Protein AF-A0A6J3M3G3-F1 (afdb_monomer)

Foldseek 3Di:
DQDLVNLLCLLCVLLVLLLVLLVVLLVLLVLEDPDDPLSVLVSVLSVLLSVLSVVSNVQDSVLSVVCPPVLSVVLSVLSVVLSVLSVVVVVVSCVQFDPDVDSGGYGPDDPDCVVVNSVSSVVNSVSSVVNSVSSVVSVVSSVD

Secondary structure (DSSP, 8-state):
---HHHHHHHHHHHHHHHHHHHHHHHHHHHTEET--HHHHHHHHHHHHHHHHHHHHHTS-HHHHHHHHHHHHHHHHHHHHHHHHHHHHHHHHHHHHEE--SSSSEEE--TTTSHHHHHHHHHHHHHHHHHHHHHHHHHHHHHH-

Radius of gyration: 17.18 Å; Cα contacts (8 Å, |Δi|>4): 126; chains: 1; bounding box: 43×20×52 Å

Solvent-accessible surface area (backbone atoms only — not comparable to full-atom values): 8016 Å² total; per-residue (Å²): 130,85,53,68,69,57,53,46,51,48,50,50,66,52,46,52,62,34,44,51,49,46,52,54,46,48,55,57,57,70,38,36,58,88,67,54,72,68,53,55,54,39,45,53,52,47,53,53,40,46,54,52,52,55,54,57,71,69,54,56,61,70,38,57,59,74,59,32,71,68,54,53,51,52,50,51,53,48,48,54,52,47,36,53,51,48,53,51,50,45,53,51,48,52,71,44,22,44,89,47,100,53,102,48,32,47,66,60,63,87,81,88,48,54,71,64,49,50,52,50,50,49,54,48,40,54,50,51,50,51,48,41,51,54,53,51,51,50,53,55,62,52,75,106

InterPro domains:
  IPR031348 Azaphilone pigments biosynthesis cluster protein L, N-terminal [PF17111] (2-142)

Organism: NCBI:txid1314786

Sequence (144 aa):
MADPLSVTAGVVGITVPVLHGIRRLIDDIQKIVEAPETLHQLLADLVSLSLILNSIEAIEQSAWQNLGDHVFAQFKHTLELCERACKRFREDLNNWTGSSASDQLSWKGRFVVGFLRERQIKAMAVHIQGCKITCNCLIGVAVL

Mean predicted aligned error: 8.89 Å

pLDDT: mean 75.21, std 11.01, range [43.56, 89.81]

Structure (mmCIF, N/CA/C/O backbone):
data_AF-A0A6J3M3G3-F1
#
_entry.id   AF-A0A6J3M3G3-F1
#
loop_
_atom_site.group_PDB
_atom_site.id
_atom_site.type_symbol
_atom_site.label_atom_id
_atom_site.label_alt_id
_atom_site.label_comp_id
_atom_site.label_asym_id
_atom_site.label_entity_id
_atom_site.label_seq_id
_atom_site.pdbx_PD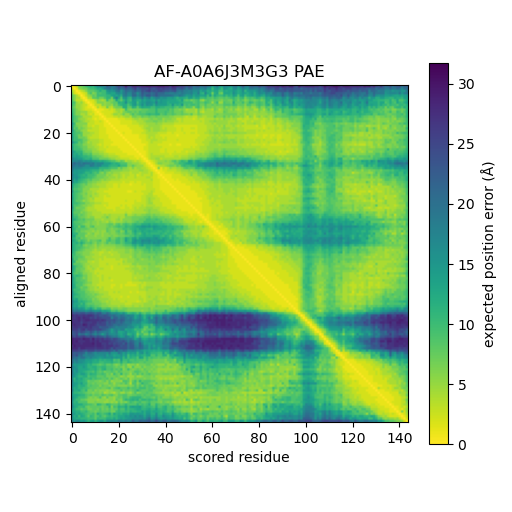B_ins_code
_atom_site.Cartn_x
_atom_site.Cartn_y
_atom_site.Cartn_z
_atom_site.occupancy
_atom_site.B_iso_or_equiv
_atom_site.auth_seq_id
_atom_site.auth_comp_id
_atom_site.auth_asym_id
_atom_site.auth_atom_id
_atom_site.pdbx_PDB_model_num
ATOM 1 N N . MET A 1 1 ? -21.174 10.596 19.366 1.00 50.31 1 MET A N 1
ATOM 2 C CA . MET A 1 1 ? -20.721 9.218 19.638 1.00 50.31 1 MET A CA 1
ATOM 3 C C . MET A 1 1 ? -20.741 8.525 18.292 1.00 50.31 1 MET A C 1
ATOM 5 O O . MET A 1 1 ? -21.786 8.576 17.658 1.00 50.31 1 MET A O 1
ATOM 9 N N . ALA A 1 2 ? -19.605 8.048 17.782 1.00 55.53 2 ALA A N 1
ATOM 10 C CA . ALA A 1 2 ? -19.593 7.329 16.511 1.00 55.53 2 ALA A CA 1
ATOM 11 C C . ALA A 1 2 ? -20.233 5.951 16.721 1.00 55.53 2 ALA A C 1
ATOM 13 O O . ALA A 1 2 ? -19.852 5.232 17.643 1.00 55.53 2 ALA A O 1
ATOM 14 N N . ASP A 1 3 ? -2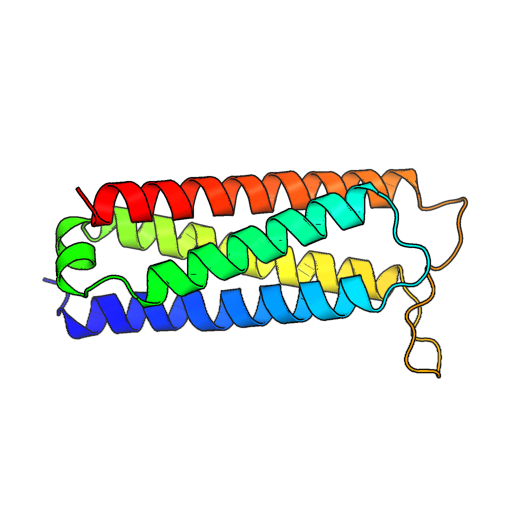1.233 5.604 15.911 1.00 60.88 3 ASP A N 1
ATOM 15 C CA . ASP A 1 3 ? -21.880 4.301 16.016 1.00 60.88 3 ASP A CA 1
ATOM 16 C C . ASP A 1 3 ? -20.896 3.171 15.661 1.00 60.88 3 ASP A C 1
ATOM 18 O O . ASP A 1 3 ? -20.124 3.317 14.707 1.00 60.88 3 ASP A O 1
ATOM 22 N N . PRO A 1 4 ? -20.965 2.014 16.345 1.00 55.12 4 PRO A N 1
ATOM 23 C CA . PRO A 1 4 ? -20.097 0.858 16.099 1.00 55.12 4 PRO A CA 1
ATOM 24 C C . PRO A 1 4 ? -20.022 0.468 14.619 1.00 55.12 4 PRO A C 1
ATOM 26 O O . PRO A 1 4 ? -18.963 0.236 14.048 1.00 55.12 4 PRO A O 1
ATOM 29 N N . LEU A 1 5 ? -21.168 0.458 13.943 1.00 60.00 5 LEU A N 1
ATOM 30 C CA . LEU A 1 5 ? -21.236 0.095 12.531 1.00 60.00 5 LEU A CA 1
ATOM 31 C C . LEU A 1 5 ? -20.529 1.121 11.632 1.00 60.00 5 LEU A C 1
ATOM 33 O O . LEU A 1 5 ? -19.952 0.737 10.618 1.00 60.00 5 LEU A O 1
ATOM 37 N N . SER A 1 6 ? -20.519 2.400 12.023 1.00 63.62 6 SER A N 1
ATOM 38 C CA . SER A 1 6 ? -19.879 3.492 11.280 1.00 63.62 6 SER A CA 1
ATOM 39 C C . SER A 1 6 ? -18.353 3.369 11.290 1.00 63.62 6 SER A C 1
ATOM 41 O O . SER A 1 6 ? -17.705 3.592 10.267 1.00 63.62 6 SER A O 1
ATOM 43 N N . VAL A 1 7 ? -17.773 2.930 12.412 1.00 64.50 7 VAL A N 1
ATOM 44 C CA . VAL A 1 7 ? -16.318 2.775 12.543 1.00 64.50 7 VAL A CA 1
ATOM 45 C C . VAL A 1 7 ? -15.807 1.617 11.680 1.00 64.50 7 VAL A C 1
ATOM 47 O O . VAL A 1 7 ? -14.883 1.818 10.896 1.00 64.50 7 VAL A O 1
ATOM 50 N N . THR A 1 8 ? -16.422 0.426 11.724 1.00 63.00 8 THR A N 1
ATOM 51 C CA . THR A 1 8 ? -15.958 -0.708 10.888 1.00 63.00 8 THR A CA 1
ATOM 52 C C . THR A 1 8 ? -16.311 -0.517 9.420 1.00 63.00 8 THR A C 1
ATOM 54 O O . THR A 1 8 ? -15.489 -0.855 8.571 1.00 63.00 8 THR A O 1
ATOM 57 N N . ALA A 1 9 ? -17.453 0.100 9.094 1.00 67.25 9 ALA A N 1
ATOM 58 C CA . ALA A 1 9 ? -17.718 0.523 7.718 1.00 67.25 9 ALA A CA 1
ATOM 59 C C . ALA A 1 9 ? -16.650 1.515 7.224 1.00 67.25 9 ALA A C 1
ATOM 61 O O . ALA A 1 9 ? -16.215 1.431 6.077 1.00 67.25 9 ALA A O 1
ATOM 62 N N . GLY A 1 10 ? -16.179 2.404 8.103 1.00 71.62 10 GLY A N 1
ATOM 63 C CA . GLY A 1 10 ? -15.055 3.292 7.843 1.00 71.62 10 GLY A CA 1
ATOM 64 C C . GLY A 1 10 ? -13.757 2.531 7.566 1.00 71.62 10 GLY A C 1
ATOM 65 O O . GLY A 1 10 ? -13.161 2.741 6.515 1.00 71.62 10 GLY A O 1
ATOM 66 N N . VAL A 1 11 ? -13.339 1.634 8.467 1.00 74.38 11 VAL A N 1
ATOM 67 C CA . VAL A 1 11 ? -12.115 0.820 8.317 1.00 74.38 11 VAL A CA 1
ATOM 68 C C . VAL A 1 11 ? -12.145 0.034 7.009 1.00 74.38 11 VAL A C 1
ATOM 70 O O . VAL A 1 11 ? -11.258 0.201 6.176 1.00 74.38 11 VAL A O 1
ATOM 73 N N . VAL A 1 12 ? -13.180 -0.785 6.796 1.00 75.00 12 VAL A N 1
ATOM 74 C CA . VAL A 1 12 ? -13.308 -1.632 5.599 1.00 75.00 12 VAL A CA 1
ATOM 75 C C . VAL A 1 12 ? -13.378 -0.774 4.335 1.00 75.00 12 VAL A C 1
ATOM 77 O O . VAL A 1 12 ? -12.721 -1.079 3.340 1.00 75.00 12 VAL A O 1
ATOM 80 N N . GLY A 1 13 ? -14.111 0.342 4.388 1.00 79.19 13 GLY A N 1
ATOM 81 C CA . GLY A 1 13 ? -14.257 1.271 3.269 1.00 79.19 13 GLY A CA 1
ATOM 82 C C . GLY A 1 13 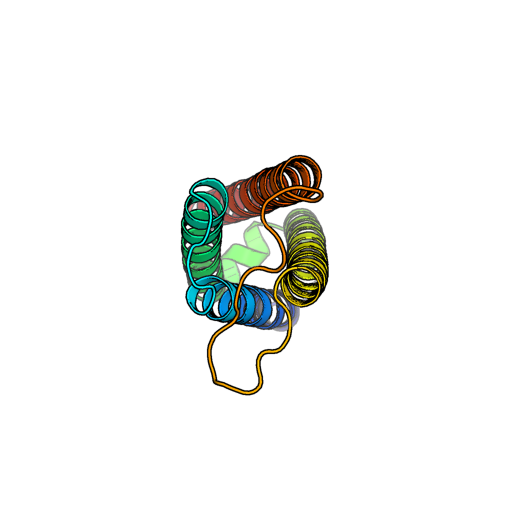? -12.949 1.923 2.812 1.00 79.19 13 GLY A C 1
ATOM 83 O O . GLY A 1 13 ? -12.869 2.357 1.665 1.00 79.19 13 GLY A O 1
ATOM 84 N N . ILE A 1 14 ? -11.923 1.971 3.667 1.00 77.44 14 ILE A N 1
ATOM 85 C CA . ILE A 1 14 ? -10.606 2.534 3.336 1.00 77.44 14 ILE A CA 1
ATOM 86 C C . ILE A 1 14 ? -9.601 1.419 3.034 1.00 77.44 14 ILE A C 1
ATOM 88 O O . ILE A 1 14 ? -8.857 1.515 2.058 1.00 77.44 14 ILE A O 1
ATOM 92 N N . THR A 1 15 ? -9.585 0.348 3.832 1.00 81.75 15 THR A N 1
ATOM 93 C CA . THR A 1 15 ? -8.611 -0.744 3.697 1.00 81.75 15 THR A CA 1
ATOM 94 C C . THR A 1 15 ? -8.783 -1.499 2.381 1.00 81.75 15 THR A C 1
ATOM 96 O O . THR A 1 15 ? -7.787 -1.741 1.698 1.00 81.75 15 THR A O 1
ATOM 99 N N . VAL A 1 16 ? -10.021 -1.788 1.959 1.00 83.50 16 VAL A N 1
ATOM 100 C CA . VAL A 1 16 ? -10.287 -2.583 0.747 1.00 83.50 16 VAL A CA 1
ATOM 101 C C . VAL A 1 16 ? -9.753 -1.907 -0.532 1.00 83.50 16 VAL A C 1
ATOM 103 O O . VAL A 1 16 ? -9.015 -2.560 -1.280 1.00 83.50 16 VAL A O 1
ATOM 106 N N . PRO A 1 17 ? -10.043 -0.618 -0.820 1.00 83.06 17 PRO A N 1
ATOM 107 C CA . PRO A 1 17 ? -9.460 0.076 -1.971 1.00 83.06 17 PRO A CA 1
ATOM 108 C C . PRO A 1 17 ? -7.928 0.131 -1.946 1.00 83.06 17 PRO A C 1
ATOM 110 O O . PRO A 1 17 ? -7.286 -0.089 -2.977 1.00 83.06 17 PRO A O 1
ATOM 113 N N . VAL A 1 18 ? -7.335 0.383 -0.773 1.00 84.31 18 VAL A N 1
ATOM 114 C CA . VAL A 1 18 ? -5.873 0.449 -0.599 1.00 84.31 18 VAL A CA 1
ATOM 115 C C . VAL A 1 18 ? -5.244 -0.910 -0.893 1.00 84.31 18 VAL A C 1
ATOM 117 O O . VAL A 1 18 ? -4.290 -1.007 -1.667 1.00 84.31 18 VAL A O 1
ATOM 120 N N . LEU A 1 19 ? -5.816 -1.971 -0.329 1.00 86.44 19 LEU A N 1
ATOM 121 C CA . LEU A 1 19 ? -5.395 -3.351 -0.523 1.00 86.44 19 LEU A CA 1
ATOM 122 C C . LEU A 1 19 ? -5.499 -3.770 -1.992 1.00 86.44 19 LEU A C 1
ATOM 124 O O . LEU A 1 19 ? -4.573 -4.380 -2.529 1.00 86.44 19 LEU A O 1
ATOM 128 N N . HIS A 1 20 ? -6.591 -3.402 -2.666 1.00 87.75 20 HIS A N 1
ATOM 129 C CA . HIS A 1 20 ? -6.743 -3.630 -4.099 1.00 87.75 20 HIS A CA 1
ATOM 130 C C . HIS A 1 20 ? -5.666 -2.889 -4.908 1.00 87.75 20 HIS A C 1
ATOM 132 O O . HIS A 1 20 ? -5.049 -3.476 -5.798 1.00 87.75 20 HIS A O 1
ATOM 138 N N . GLY A 1 21 ? -5.389 -1.624 -4.574 1.00 85.62 21 GLY A N 1
ATOM 139 C CA . GLY A 1 21 ? -4.331 -0.834 -5.207 1.00 85.62 21 GLY A CA 1
ATOM 140 C C . GLY A 1 21 ? -2.938 -1.447 -5.036 1.00 85.62 21 GLY A C 1
ATOM 141 O O . GLY A 1 21 ? -2.183 -1.529 -6.005 1.00 85.62 21 GLY A O 1
ATOM 142 N N . ILE A 1 22 ? -2.621 -1.929 -3.831 1.00 86.88 22 ILE A N 1
ATOM 143 C CA . ILE A 1 22 ? -1.354 -2.608 -3.522 1.00 86.88 22 ILE A CA 1
ATOM 144 C C . ILE A 1 22 ? -1.229 -3.918 -4.300 1.00 86.88 22 ILE A C 1
ATOM 146 O O . ILE A 1 22 ? -0.205 -4.136 -4.941 1.00 86.88 22 ILE A O 1
ATOM 150 N N . ARG A 1 23 ? -2.264 -4.771 -4.300 1.00 88.38 23 ARG A N 1
ATOM 151 C CA . ARG A 1 23 ? -2.259 -6.040 -5.055 1.00 88.38 23 ARG A CA 1
ATOM 152 C C . ARG A 1 23 ? -2.041 -5.812 -6.543 1.00 88.38 23 ARG A C 1
ATOM 154 O O . ARG A 1 23 ? -1.202 -6.461 -7.152 1.00 88.38 23 ARG A O 1
ATOM 161 N N . ARG A 1 24 ? -2.719 -4.815 -7.107 1.00 87.50 24 ARG A N 1
ATOM 162 C CA . ARG A 1 24 ? -2.539 -4.447 -8.511 1.00 87.50 24 ARG A CA 1
ATOM 163 C C . ARG A 1 24 ? -1.113 -3.983 -8.814 1.00 87.50 24 ARG A C 1
ATOM 165 O O . ARG A 1 24 ? -0.589 -4.283 -9.880 1.00 87.50 24 ARG A O 1
ATOM 172 N N . LEU A 1 25 ? -0.485 -3.253 -7.892 1.00 85.31 25 LEU A N 1
ATOM 173 C CA . LEU A 1 25 ? 0.905 -2.834 -8.045 1.00 85.31 25 LEU A CA 1
ATOM 174 C C . LEU A 1 25 ? 1.881 -4.018 -7.940 1.00 85.31 25 LEU A C 1
ATOM 176 O O . LEU A 1 25 ? 2.842 -4.069 -8.701 1.00 85.31 25 LEU A O 1
ATOM 180 N N . ILE A 1 26 ? 1.622 -4.971 -7.040 1.00 87.88 26 ILE A N 1
ATOM 181 C CA . ILE A 1 26 ? 2.368 -6.237 -6.940 1.00 87.88 26 ILE A CA 1
ATOM 182 C C . ILE A 1 26 ? 2.310 -6.981 -8.279 1.00 87.88 26 ILE A C 1
ATOM 184 O O . ILE A 1 26 ? 3.360 -7.334 -8.814 1.00 87.88 26 ILE A O 1
ATOM 188 N N . ASP A 1 27 ? 1.112 -7.148 -8.846 1.00 86.81 27 ASP A N 1
ATOM 189 C CA . ASP A 1 27 ? 0.917 -7.837 -10.128 1.00 86.81 27 ASP A CA 1
ATOM 190 C C . ASP A 1 27 ? 1.665 -7.139 -11.273 1.00 86.81 27 ASP A C 1
ATOM 192 O O . ASP A 1 27 ? 2.301 -7.795 -12.098 1.00 86.81 27 ASP A O 1
ATOM 196 N N . ASP A 1 28 ? 1.618 -5.804 -11.327 1.00 82.31 28 ASP A N 1
ATOM 197 C CA . ASP A 1 28 ? 2.322 -5.035 -12.356 1.00 82.31 28 ASP A CA 1
ATOM 198 C C . ASP A 1 28 ? 3.846 -5.155 -12.208 1.00 82.31 28 ASP A C 1
ATOM 200 O O . ASP A 1 28 ? 4.536 -5.344 -13.207 1.00 82.31 28 ASP A O 1
ATOM 204 N N . ILE A 1 29 ? 4.374 -5.109 -10.976 1.00 82.75 29 ILE A N 1
ATOM 205 C CA . ILE A 1 29 ? 5.804 -5.306 -10.689 1.00 82.75 29 ILE A CA 1
ATOM 206 C C . ILE A 1 29 ? 6.260 -6.716 -11.091 1.00 82.75 29 ILE A C 1
ATOM 208 O O . ILE A 1 29 ? 7.324 -6.862 -11.691 1.00 82.75 29 ILE A O 1
ATOM 212 N N . GLN A 1 30 ? 5.464 -7.749 -10.801 1.00 84.06 30 GLN A N 1
ATOM 213 C CA . GLN A 1 30 ? 5.790 -9.142 -11.136 1.00 84.06 30 GLN A CA 1
ATOM 214 C C . GLN A 1 30 ? 5.837 -9.408 -12.646 1.00 84.06 30 GLN A C 1
ATOM 216 O O . GLN A 1 30 ? 6.548 -10.308 -13.089 1.00 84.06 30 GLN A O 1
ATOM 221 N N . LYS A 1 31 ? 5.107 -8.622 -13.444 1.00 80.81 31 LYS A N 1
ATOM 222 C CA . LYS A 1 31 ? 5.122 -8.705 -14.914 1.00 80.81 31 LYS A CA 1
ATOM 223 C C . LYS A 1 31 ? 6.326 -8.010 -15.556 1.00 80.81 31 LYS A C 1
ATOM 225 O O . LYS A 1 31 ? 6.490 -8.109 -16.776 1.00 80.81 31 LYS A O 1
ATOM 230 N N . ILE A 1 32 ? 7.146 -7.294 -14.780 1.00 74.75 32 ILE A N 1
ATOM 231 C CA . ILE A 1 32 ? 8.345 -6.628 -15.295 1.00 74.75 32 ILE A CA 1
ATOM 232 C C . ILE A 1 32 ? 9.468 -7.645 -15.465 1.00 74.75 32 ILE A C 1
ATOM 234 O O . ILE A 1 32 ? 9.967 -8.228 -14.503 1.00 74.75 32 ILE A O 1
ATOM 238 N N . VAL A 1 33 ? 9.918 -7.796 -16.704 1.00 65.88 33 VAL A N 1
ATOM 239 C CA . VAL A 1 33 ? 11.086 -8.616 -17.035 1.00 65.88 33 VAL A CA 1
ATOM 240 C C . VAL A 1 33 ? 12.358 -7.804 -16.747 1.00 65.88 33 VAL A C 1
ATOM 242 O O . VAL A 1 33 ? 12.448 -6.642 -17.143 1.00 65.88 33 VAL A O 1
ATOM 245 N N . GLU A 1 34 ? 13.332 -8.408 -16.053 1.00 68.44 34 GLU A N 1
ATOM 246 C CA . GLU A 1 34 ? 14.593 -7.774 -15.600 1.00 68.44 34 GLU A CA 1
ATOM 247 C C . GLU A 1 34 ? 14.431 -6.629 -14.573 1.00 68.44 34 GLU A C 1
ATOM 249 O O . GLU A 1 34 ? 15.120 -5.610 -14.644 1.00 68.44 34 GLU A O 1
ATOM 254 N N . ALA A 1 35 ? 13.539 -6.781 -13.591 1.00 68.94 35 ALA A N 1
ATOM 255 C CA . ALA A 1 35 ? 13.387 -5.820 -12.497 1.00 68.94 35 ALA A CA 1
ATOM 256 C C . ALA A 1 35 ? 14.693 -5.598 -11.690 1.00 68.94 35 ALA A C 1
ATOM 258 O O . ALA A 1 35 ? 15.423 -6.556 -11.416 1.00 68.94 35 ALA A O 1
ATOM 259 N N . PRO A 1 36 ? 14.989 -4.358 -11.245 1.00 72.69 36 PRO A N 1
ATOM 260 C CA . PRO A 1 36 ? 16.145 -4.095 -10.394 1.00 72.69 36 PRO A CA 1
ATOM 261 C C . PRO A 1 36 ? 15.918 -4.641 -8.983 1.00 72.69 36 PRO A C 1
ATOM 263 O O . PRO A 1 36 ? 14.787 -4.728 -8.509 1.00 72.69 36 PRO A O 1
ATOM 266 N N . GLU A 1 37 ? 17.000 -4.924 -8.259 1.00 74.88 37 GLU A N 1
ATOM 267 C CA . GLU A 1 37 ? 16.944 -5.431 -6.880 1.00 74.88 37 GLU A CA 1
ATOM 268 C C . GLU A 1 37 ? 16.137 -4.523 -5.933 1.00 74.88 37 GLU A C 1
ATOM 270 O O . GLU A 1 37 ? 15.371 -5.004 -5.100 1.00 74.88 37 GLU A O 1
ATOM 275 N N . THR A 1 38 ? 16.206 -3.204 -6.124 1.00 72.88 38 THR A N 1
ATOM 276 C CA . THR A 1 38 ? 15.407 -2.232 -5.360 1.00 72.88 38 THR A CA 1
ATOM 277 C C . THR A 1 38 ? 13.899 -2.396 -5.566 1.00 72.88 38 THR A C 1
ATOM 279 O O . THR A 1 38 ? 13.122 -2.114 -4.655 1.00 72.88 38 THR A O 1
ATOM 282 N N . LEU A 1 39 ? 13.465 -2.888 -6.730 1.00 78.44 39 LEU A N 1
ATOM 283 C CA . LEU A 1 39 ? 12.062 -3.199 -6.997 1.00 78.44 39 LEU A CA 1
ATOM 284 C C . LEU A 1 39 ? 11.637 -4.513 -6.324 1.00 78.44 39 LEU A C 1
ATOM 286 O O . LEU A 1 39 ? 10.495 -4.623 -5.890 1.00 78.44 39 LEU A O 1
ATOM 290 N N . HIS A 1 40 ? 12.546 -5.482 -6.172 1.00 79.75 40 HIS A N 1
ATOM 291 C CA . HIS A 1 40 ? 12.276 -6.700 -5.399 1.00 79.75 40 HIS A CA 1
ATOM 292 C C . HIS A 1 40 ? 12.096 -6.404 -3.906 1.00 79.75 40 HIS A C 1
ATOM 294 O O . HIS A 1 40 ? 11.193 -6.958 -3.280 1.00 79.75 40 HIS A O 1
ATOM 300 N N . GLN A 1 41 ? 12.900 -5.498 -3.339 1.00 81.19 41 GLN A N 1
ATOM 301 C CA . GLN A 1 41 ? 12.698 -5.038 -1.959 1.00 81.19 41 GLN A CA 1
ATOM 302 C C . GLN A 1 41 ? 11.336 -4.355 -1.797 1.00 81.19 41 GLN A C 1
ATOM 304 O O . GLN A 1 41 ? 10.577 -4.687 -0.888 1.00 81.19 41 GLN A O 1
ATOM 309 N N . LEU A 1 42 ? 10.986 -3.475 -2.739 1.00 83.19 42 LEU A N 1
ATOM 310 C CA . LEU A 1 42 ? 9.681 -2.823 -2.771 1.00 83.19 42 LEU A CA 1
ATOM 311 C C . LEU A 1 42 ? 8.526 -3.833 -2.858 1.00 83.19 42 LEU A C 1
ATOM 313 O O . LEU A 1 42 ? 7.524 -3.688 -2.163 1.00 83.19 42 LEU A O 1
ATOM 317 N N . LEU A 1 43 ? 8.670 -4.866 -3.692 1.00 86.19 43 LEU A N 1
ATOM 318 C CA . LEU A 1 43 ? 7.696 -5.946 -3.830 1.00 86.19 43 LEU A CA 1
ATOM 319 C C . LEU A 1 43 ? 7.485 -6.678 -2.499 1.00 86.19 43 LEU A C 1
ATOM 321 O O . LEU A 1 43 ? 6.343 -6.899 -2.100 1.00 86.19 43 LEU A O 1
ATOM 325 N N . ALA A 1 44 ? 8.566 -7.016 -1.793 1.00 86.81 44 ALA A N 1
ATOM 326 C CA . ALA A 1 44 ? 8.486 -7.662 -0.485 1.00 86.81 44 ALA A CA 1
ATOM 327 C C . ALA A 1 44 ? 7.767 -6.775 0.548 1.00 86.81 44 ALA A C 1
ATOM 329 O O . ALA A 1 44 ? 6.922 -7.263 1.306 1.00 86.81 44 ALA A O 1
ATOM 330 N N . ASP A 1 45 ? 8.041 -5.469 0.545 1.00 85.25 45 ASP A N 1
ATOM 331 C CA . ASP A 1 45 ? 7.362 -4.515 1.423 1.00 85.25 45 ASP A CA 1
ATOM 332 C C . ASP A 1 45 ? 5.875 -4.351 1.081 1.00 85.25 45 ASP A C 1
ATOM 334 O O . ASP A 1 45 ? 5.043 -4.320 1.990 1.00 85.25 45 ASP A O 1
ATOM 338 N N . LEU A 1 46 ? 5.514 -4.323 -0.206 1.00 87.50 46 LEU A N 1
ATOM 339 C CA . LEU A 1 46 ? 4.119 -4.297 -0.662 1.00 87.50 46 LEU A CA 1
ATOM 340 C C . LEU A 1 46 ? 3.363 -5.568 -0.260 1.00 87.50 46 LEU A C 1
ATOM 342 O O . LEU A 1 46 ? 2.239 -5.482 0.239 1.00 87.50 46 LEU A O 1
ATOM 346 N N . VAL A 1 47 ? 3.979 -6.744 -0.427 1.00 89.81 47 VAL A N 1
ATOM 347 C CA . VAL A 1 47 ? 3.403 -8.024 0.015 1.00 89.81 47 VAL A CA 1
ATOM 348 C C . VAL A 1 47 ? 3.186 -8.001 1.528 1.00 89.81 47 VAL A C 1
ATOM 350 O O . VAL A 1 47 ? 2.085 -8.298 1.992 1.00 89.81 47 VAL A O 1
ATOM 353 N N . SER A 1 48 ? 4.190 -7.571 2.296 1.00 89.31 48 SER A N 1
ATOM 354 C CA . SER A 1 48 ? 4.088 -7.436 3.752 1.00 89.31 48 SER A CA 1
ATOM 355 C C . SER A 1 48 ? 2.959 -6.485 4.163 1.00 89.31 48 SER A C 1
ATOM 357 O O . SER A 1 48 ? 2.170 -6.832 5.040 1.00 89.31 48 SER A O 1
ATOM 359 N N . LEU A 1 49 ? 2.832 -5.327 3.508 1.00 87.25 49 LEU A N 1
ATOM 360 C CA . LEU A 1 49 ? 1.753 -4.376 3.774 1.00 87.25 49 LEU A CA 1
ATOM 361 C C . LEU A 1 49 ? 0.376 -4.970 3.442 1.00 87.25 49 LEU A C 1
ATOM 363 O O . LEU A 1 49 ? -0.559 -4.789 4.215 1.00 87.25 49 LEU A O 1
ATOM 367 N N . SER A 1 50 ? 0.246 -5.724 2.345 1.00 88.62 50 SER A N 1
ATOM 368 C CA . SER A 1 50 ? -1.023 -6.370 1.976 1.00 88.62 50 SER A CA 1
ATOM 369 C C . SER A 1 50 ? -1.500 -7.392 3.017 1.00 88.62 50 SER A C 1
ATOM 371 O O . SER A 1 50 ? -2.693 -7.466 3.307 1.00 88.62 50 SER A O 1
ATOM 373 N N . LEU A 1 51 ? -0.570 -8.139 3.624 1.00 87.62 51 LEU A N 1
ATOM 374 C CA . LEU A 1 51 ? -0.874 -9.083 4.700 1.00 87.62 51 LEU A CA 1
ATOM 375 C C . LEU A 1 51 ? -1.310 -8.353 5.972 1.00 87.62 51 LEU A C 1
ATOM 377 O O . LEU A 1 51 ? -2.276 -8.757 6.608 1.00 87.62 51 LEU A O 1
ATOM 381 N N . ILE A 1 52 ? -0.636 -7.254 6.310 1.00 86.50 52 ILE A N 1
ATOM 382 C CA . ILE A 1 52 ? -0.986 -6.428 7.469 1.00 86.50 52 ILE A CA 1
ATOM 383 C C . ILE A 1 52 ? -2.386 -5.823 7.304 1.00 86.50 52 ILE A C 1
ATOM 385 O O . ILE A 1 52 ? -3.186 -5.877 8.233 1.00 86.50 52 ILE A O 1
ATOM 389 N N . LEU A 1 53 ? -2.710 -5.292 6.122 1.00 84.88 53 LEU A N 1
ATOM 390 C CA . LEU A 1 53 ? -4.037 -4.738 5.837 1.00 84.88 53 LEU A CA 1
ATOM 391 C C . LEU A 1 53 ? -5.137 -5.808 5.906 1.00 84.88 53 LEU A C 1
ATOM 393 O O . LEU A 1 53 ? -6.193 -5.543 6.470 1.00 84.88 53 LEU A O 1
ATOM 397 N N . ASN A 1 54 ? -4.874 -7.028 5.425 1.00 86.94 54 ASN A N 1
ATOM 398 C CA . ASN A 1 54 ? -5.789 -8.159 5.623 1.00 86.94 54 ASN A CA 1
ATOM 399 C C . ASN A 1 54 ? -6.023 -8.454 7.117 1.00 86.94 54 ASN A C 1
ATOM 401 O O . ASN A 1 54 ? -7.153 -8.705 7.523 1.00 86.94 54 ASN A O 1
ATOM 405 N N . SER A 1 55 ? -4.974 -8.416 7.946 1.00 84.25 55 SER A N 1
ATOM 406 C CA . SER A 1 55 ? -5.116 -8.626 9.394 1.00 84.25 55 SER A CA 1
ATOM 407 C C . SER A 1 55 ? -5.935 -7.523 10.062 1.00 84.25 55 SER A C 1
ATOM 409 O O . SER A 1 55 ? -6.674 -7.797 11.000 1.00 84.25 55 SER A O 1
ATOM 411 N N . ILE A 1 56 ? -5.837 -6.286 9.568 1.00 81.69 56 ILE A N 1
ATOM 412 C CA . ILE A 1 56 ? -6.621 -5.144 10.053 1.00 81.69 56 ILE A CA 1
ATOM 413 C C . ILE A 1 56 ? -8.115 -5.323 9.760 1.00 81.69 56 ILE A C 1
ATOM 415 O O . ILE A 1 56 ? -8.939 -4.982 10.607 1.00 81.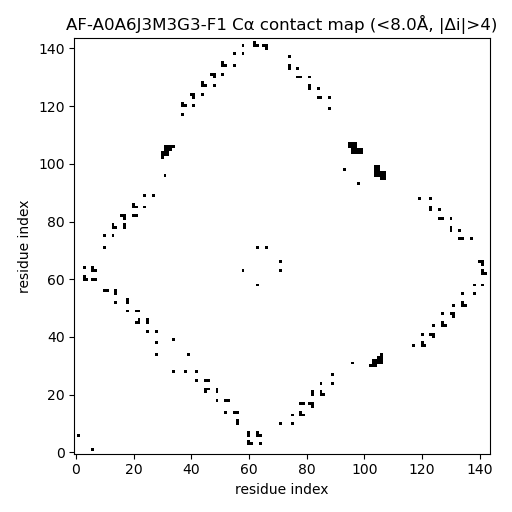69 56 ILE A O 1
ATOM 419 N N . GLU A 1 57 ? -8.480 -5.886 8.605 1.00 78.69 57 GLU A N 1
ATOM 420 C CA . GLU A 1 57 ? -9.880 -6.227 8.298 1.00 78.69 57 GLU A CA 1
ATOM 421 C C . GLU A 1 57 ? -10.454 -7.283 9.254 1.00 78.69 57 GLU A C 1
ATOM 423 O O . GLU A 1 57 ? -11.664 -7.317 9.467 1.00 78.69 57 GLU A O 1
ATOM 428 N N . ALA A 1 58 ? -9.600 -8.115 9.857 1.00 80.12 58 ALA A N 1
ATOM 429 C CA . ALA A 1 58 ? -9.999 -9.128 10.831 1.00 80.12 58 ALA A CA 1
ATOM 430 C C . ALA A 1 58 ? -10.104 -8.602 12.278 1.00 80.12 58 ALA A C 1
ATOM 432 O O . ALA A 1 58 ? -10.533 -9.349 13.157 1.00 80.12 58 ALA A O 1
ATOM 433 N N . ILE A 1 59 ? -9.719 -7.347 12.551 1.00 79.88 59 ILE A N 1
ATOM 434 C CA . ILE A 1 59 ? -9.817 -6.748 13.893 1.00 79.88 59 ILE A CA 1
ATOM 435 C C . ILE A 1 59 ? -11.288 -6.516 14.255 1.00 79.88 59 ILE A C 1
ATOM 437 O O . ILE A 1 59 ? -12.041 -5.906 13.491 1.00 79.88 59 ILE A O 1
ATOM 441 N N . GLU A 1 60 ? -11.682 -6.949 15.455 1.00 77.75 60 GLU A N 1
ATOM 442 C CA . GLU A 1 60 ? -13.039 -6.758 15.962 1.00 77.75 60 GLU A CA 1
ATOM 443 C C . GLU A 1 60 ? -13.423 -5.279 16.096 1.00 77.75 60 GLU A C 1
ATOM 445 O O . GLU A 1 60 ? -12.631 -4.411 16.462 1.00 77.75 60 GLU A O 1
ATOM 450 N N . GLN A 1 61 ? -14.703 -4.998 15.865 1.00 73.00 61 GLN A N 1
ATOM 451 C CA . GLN A 1 61 ? -15.287 -3.660 15.952 1.00 73.00 61 GLN A CA 1
ATOM 452 C C . GLN A 1 61 ? -15.087 -3.010 17.340 1.00 73.00 61 GLN A C 1
ATOM 454 O O . GLN A 1 61 ? -14.810 -1.818 17.434 1.00 73.00 61 GLN A O 1
ATOM 459 N N . SER A 1 62 ? -15.134 -3.797 18.416 1.00 75.44 62 SER A N 1
ATOM 460 C CA . SER A 1 62 ? -14.854 -3.356 19.792 1.00 75.44 62 SER A CA 1
ATOM 461 C C . SER A 1 62 ? -13.446 -2.762 19.962 1.00 75.44 62 SER A C 1
ATOM 463 O O . SER A 1 62 ? -13.289 -1.734 20.621 1.00 75.44 62 SER A O 1
ATOM 465 N N . ALA A 1 63 ? -12.428 -3.344 19.322 1.00 76.62 63 ALA A N 1
ATOM 466 C CA . ALA A 1 63 ? -11.050 -2.860 19.398 1.00 76.62 63 ALA A CA 1
ATOM 467 C C . ALA A 1 63 ? -10.885 -1.493 18.714 1.00 76.62 63 ALA A C 1
ATOM 469 O O . ALA A 1 63 ? -10.181 -0.617 19.218 1.00 76.62 63 ALA A O 1
ATOM 470 N N . TRP A 1 64 ? -11.605 -1.260 17.613 1.00 75.88 64 TRP A N 1
ATOM 471 C CA . TRP A 1 64 ? -11.631 0.041 16.941 1.00 75.88 64 TRP A CA 1
ATOM 472 C C . TRP A 1 64 ? -12.250 1.152 17.787 1.00 75.88 64 TRP A C 1
ATOM 474 O O . TRP A 1 64 ? -11.817 2.300 17.694 1.00 75.88 64 TRP A O 1
ATOM 484 N N . GLN A 1 65 ? -13.225 0.827 18.637 1.00 74.12 65 GLN A N 1
ATOM 485 C CA . GLN A 1 65 ? -13.794 1.800 19.574 1.00 74.12 65 GLN A CA 1
ATOM 486 C C . GLN A 1 65 ? -12.805 2.166 20.678 1.00 74.12 65 GLN A C 1
ATOM 488 O O . GLN A 1 65 ? -12.683 3.342 21.019 1.00 74.12 65 GLN A O 1
ATOM 493 N N . ASN A 1 66 ? -12.062 1.181 21.190 1.00 77.06 66 ASN A N 1
ATOM 494 C CA . ASN A 1 66 ? -11.052 1.397 22.229 1.00 77.06 66 ASN A CA 1
ATOM 495 C C . ASN A 1 66 ? -9.874 2.251 21.734 1.00 77.06 66 ASN A C 1
ATOM 497 O O . ASN A 1 66 ? -9.309 3.028 22.500 1.00 77.06 66 ASN A O 1
ATOM 501 N N . LEU A 1 67 ? -9.539 2.150 20.444 1.00 76.00 67 LEU A N 1
ATOM 502 C CA . LEU A 1 67 ? -8.518 2.971 19.783 1.00 76.00 67 LEU A CA 1
ATOM 503 C C . LEU A 1 67 ? -8.893 4.462 19.707 1.00 76.00 67 LEU A C 1
ATOM 505 O O . LEU A 1 67 ? -8.014 5.325 19.711 1.00 76.00 67 LEU A O 1
ATOM 509 N N . GLY A 1 68 ? -10.190 4.770 19.652 1.00 77.75 68 GLY A N 1
ATOM 510 C CA . GLY A 1 68 ? -10.717 6.130 19.604 1.00 77.75 68 GLY A CA 1
ATOM 511 C C . GLY A 1 68 ? -10.624 6.820 18.234 1.00 77.75 68 GLY A C 1
ATOM 512 O O . GLY A 1 68 ? -9.802 6.498 17.370 1.00 77.75 68 GLY A O 1
ATOM 513 N N . ASP A 1 69 ? -11.471 7.838 18.054 1.00 78.31 69 ASP A N 1
ATOM 514 C CA . ASP A 1 69 ? -11.680 8.533 16.773 1.00 78.31 69 ASP A CA 1
ATOM 515 C C . ASP A 1 69 ? -10.402 9.174 16.204 1.00 78.31 69 ASP A C 1
ATOM 517 O O . ASP A 1 69 ? -10.214 9.226 14.989 1.00 78.31 69 ASP A O 1
ATOM 521 N N . HIS A 1 70 ? -9.498 9.652 17.067 1.00 78.69 70 HIS A N 1
ATOM 522 C CA . HIS A 1 70 ? -8.247 10.287 16.642 1.00 78.69 70 HIS A CA 1
ATOM 523 C C . HIS A 1 70 ? -7.292 9.293 15.969 1.00 78.69 70 HIS A C 1
ATOM 525 O O . HIS A 1 70 ? -6.745 9.584 14.902 1.00 78.69 70 HIS A O 1
ATOM 531 N N . VAL A 1 71 ? -7.128 8.104 16.558 1.00 79.56 71 VAL A N 1
ATOM 532 C CA . VAL A 1 71 ? -6.265 7.053 16.003 1.00 79.56 71 VAL A CA 1
ATOM 533 C C . VAL A 1 71 ? -6.857 6.529 14.701 1.00 79.56 71 VAL A C 1
ATOM 535 O O . VAL A 1 71 ? -6.133 6.367 13.718 1.00 79.56 71 VAL A O 1
ATOM 538 N N . PHE A 1 72 ? -8.181 6.360 14.653 1.00 77.06 72 PHE A N 1
ATOM 539 C CA . PHE A 1 72 ? -8.879 5.980 13.430 1.00 77.06 72 PHE A CA 1
ATOM 540 C C . PHE A 1 72 ? -8.717 7.025 12.309 1.00 77.06 72 PHE A C 1
ATOM 542 O O . PHE A 1 72 ? -8.405 6.669 11.170 1.00 77.06 72 PHE A O 1
ATOM 549 N N . ALA A 1 73 ? -8.852 8.319 12.616 1.00 80.69 73 ALA A N 1
ATOM 550 C CA . ALA A 1 73 ? -8.660 9.394 11.641 1.00 80.69 73 ALA A CA 1
ATOM 551 C C . ALA A 1 73 ? -7.215 9.459 11.115 1.00 80.69 73 ALA A C 1
ATOM 553 O O .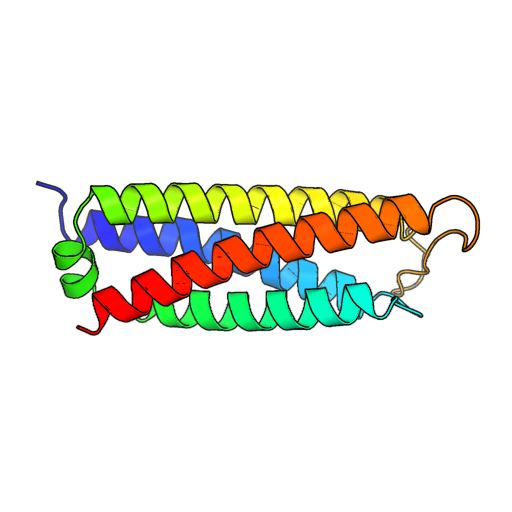 ALA A 1 73 ? -7.002 9.615 9.909 1.00 80.69 73 ALA A O 1
ATOM 554 N N . GLN A 1 74 ? -6.220 9.298 11.992 1.00 81.88 74 GLN A N 1
ATOM 555 C CA . GLN A 1 74 ? -4.813 9.246 11.591 1.00 81.88 74 GLN A CA 1
ATOM 556 C C . GLN A 1 74 ? -4.527 8.020 10.718 1.00 81.88 74 GLN A C 1
ATOM 558 O O . GLN A 1 74 ? -3.859 8.136 9.690 1.00 81.88 74 GLN A O 1
ATOM 563 N N . PHE A 1 75 ? -5.065 6.858 11.091 1.00 82.12 75 PHE A N 1
ATOM 564 C CA . PHE A 1 75 ? -4.946 5.633 10.309 1.00 82.12 75 PHE A CA 1
ATOM 565 C C . PHE A 1 75 ? -5.534 5.798 8.905 1.00 82.12 75 PHE A C 1
ATOM 567 O O . PHE A 1 75 ? -4.844 5.539 7.917 1.00 82.12 75 PHE A O 1
ATOM 574 N N . LYS A 1 76 ? -6.765 6.316 8.817 1.00 82.25 76 LYS A N 1
ATOM 575 C CA . LYS A 1 76 ? -7.424 6.658 7.552 1.00 82.25 76 LYS A CA 1
ATOM 576 C C . LYS A 1 76 ? -6.541 7.549 6.683 1.00 82.25 76 LYS A C 1
ATOM 578 O O . LYS A 1 76 ? -6.284 7.222 5.527 1.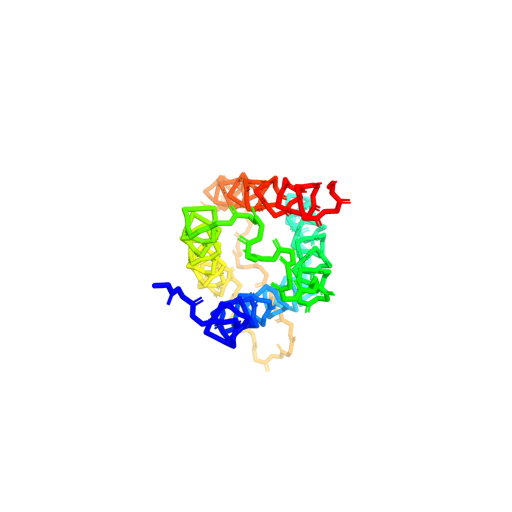00 82.25 76 LYS A O 1
ATOM 583 N N . HIS A 1 77 ? -6.058 8.655 7.243 1.00 84.19 77 HIS A N 1
ATOM 584 C CA . HIS A 1 77 ? -5.241 9.616 6.510 1.00 84.19 77 HIS A CA 1
ATOM 585 C C . HIS A 1 77 ? -3.941 8.986 5.984 1.00 84.19 77 HIS A C 1
ATOM 587 O O . HIS A 1 77 ? -3.558 9.212 4.833 1.00 84.19 77 HIS A O 1
ATOM 593 N N . THR A 1 78 ? -3.281 8.159 6.800 1.00 83.38 78 THR A N 1
ATOM 594 C CA . THR A 1 78 ? -2.092 7.416 6.375 1.00 83.38 78 THR A CA 1
ATOM 595 C C . THR A 1 78 ? -2.422 6.464 5.232 1.00 83.38 78 THR A C 1
ATOM 597 O O . THR A 1 78 ? -1.744 6.519 4.210 1.00 83.38 78 THR A O 1
ATOM 600 N N . LEU A 1 79 ? -3.480 5.654 5.337 1.00 83.62 79 LEU A N 1
ATOM 601 C CA . LEU A 1 79 ? -3.875 4.735 4.265 1.00 83.62 79 LEU A CA 1
ATOM 602 C C . LEU A 1 79 ? -4.188 5.452 2.948 1.00 83.62 79 LEU A C 1
ATOM 604 O O . LEU A 1 79 ? -3.725 5.013 1.895 1.00 83.62 79 LEU A O 1
ATOM 608 N N . GLU A 1 80 ? -4.898 6.578 2.991 1.00 84.94 80 GLU A N 1
ATOM 609 C CA . GLU A 1 80 ? -5.162 7.392 1.799 1.00 84.94 80 GLU A CA 1
ATOM 610 C C . GLU A 1 80 ? -3.863 7.908 1.157 1.00 84.94 80 GLU A C 1
ATOM 612 O O . GLU A 1 80 ? -3.727 7.935 -0.070 1.00 84.94 80 GLU A O 1
ATOM 617 N N . LEU A 1 81 ? -2.871 8.301 1.966 1.00 83.50 81 LEU A N 1
ATOM 618 C CA . LEU A 1 81 ? -1.546 8.659 1.457 1.00 83.50 81 LEU A CA 1
ATOM 619 C C . LEU A 1 81 ? -0.838 7.457 0.825 1.00 83.50 81 LEU A C 1
ATOM 621 O O . LEU A 1 81 ? -0.196 7.627 -0.213 1.00 83.50 81 LEU A O 1
ATOM 625 N N . CYS A 1 82 ? -0.943 6.266 1.418 1.00 83.62 82 CYS A N 1
ATOM 626 C CA . CYS A 1 82 ? -0.381 5.034 0.856 1.00 83.62 82 CYS A CA 1
ATOM 627 C C . CYS A 1 82 ? -1.025 4.708 -0.496 1.00 83.62 82 CYS A C 1
ATOM 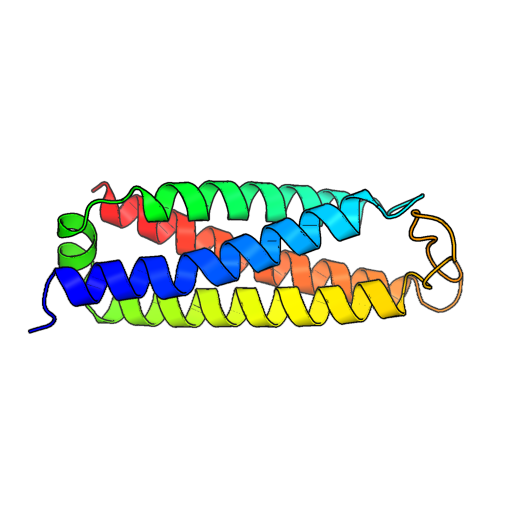629 O O . CYS A 1 82 ? -0.317 4.426 -1.461 1.00 83.62 82 CYS A O 1
ATOM 631 N N . GLU A 1 83 ? -2.354 4.798 -0.593 1.00 84.50 83 GLU A N 1
ATOM 632 C CA . GLU A 1 83 ? -3.097 4.543 -1.829 1.00 84.50 83 GLU A CA 1
ATOM 633 C C . GLU A 1 83 ? -2.678 5.514 -2.937 1.00 84.50 83 GLU A C 1
ATOM 635 O O . GLU A 1 83 ? -2.373 5.091 -4.056 1.00 84.50 83 GLU A O 1
ATOM 640 N N . ARG A 1 84 ? -2.612 6.817 -2.626 1.00 85.19 84 ARG A N 1
ATOM 641 C CA . ARG A 1 84 ? -2.170 7.849 -3.577 1.00 85.19 84 ARG A CA 1
ATOM 642 C C . ARG A 1 84 ? -0.740 7.602 -4.051 1.00 85.19 84 ARG A C 1
ATOM 644 O O . ARG A 1 84 ? -0.478 7.699 -5.250 1.00 85.19 84 ARG A O 1
ATOM 651 N N . ALA A 1 85 ? 0.167 7.253 -3.139 1.00 83.81 85 ALA A N 1
ATOM 652 C CA . ALA A 1 85 ? 1.541 6.912 -3.489 1.00 83.81 85 ALA A CA 1
ATOM 653 C C . ALA A 1 85 ? 1.602 5.666 -4.390 1.00 83.81 85 ALA A C 1
ATOM 655 O O . ALA A 1 85 ? 2.298 5.687 -5.403 1.00 83.81 85 ALA A O 1
ATOM 656 N N . CYS A 1 86 ? 0.812 4.625 -4.094 1.00 84.25 86 CYS A N 1
ATOM 657 C CA . CYS A 1 86 ? 0.750 3.407 -4.910 1.00 84.25 86 CYS A CA 1
ATOM 658 C C . CYS A 1 86 ? 0.233 3.696 -6.322 1.00 84.25 86 CYS A C 1
ATOM 660 O O . CYS A 1 86 ? 0.823 3.228 -7.295 1.00 84.25 86 CYS A O 1
ATOM 662 N N . LYS A 1 87 ? -0.830 4.502 -6.454 1.00 85.69 87 LYS A N 1
ATOM 663 C CA . LYS A 1 87 ? -1.369 4.919 -7.760 1.00 85.69 87 LYS A CA 1
ATOM 664 C C . LYS A 1 87 ? -0.337 5.697 -8.574 1.00 85.69 87 LYS A C 1
ATOM 666 O O . LYS A 1 87 ? -0.103 5.359 -9.730 1.00 85.69 87 LYS A O 1
ATOM 671 N N . ARG A 1 88 ? 0.329 6.676 -7.956 1.00 85.25 88 ARG A N 1
ATOM 672 C CA . ARG A 1 88 ? 1.363 7.479 -8.620 1.00 85.25 88 ARG A CA 1
ATOM 673 C C . ARG A 1 88 ? 2.553 6.631 -9.061 1.00 85.25 88 ARG A C 1
ATOM 675 O O . ARG A 1 88 ? 2.991 6.732 -10.2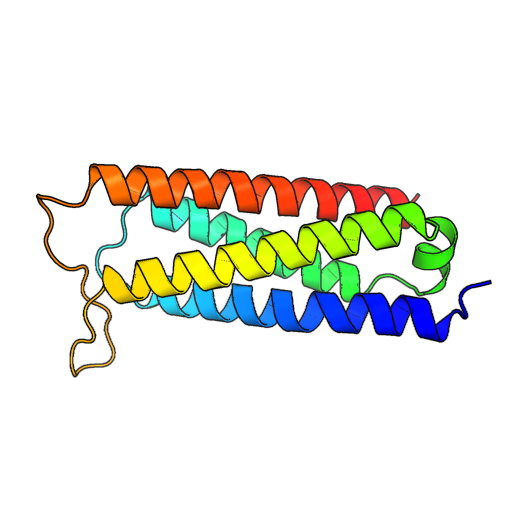01 1.00 85.25 88 ARG A O 1
ATOM 682 N N . PHE A 1 89 ? 3.047 5.762 -8.183 1.00 83.12 89 PHE A N 1
ATOM 683 C CA . PHE A 1 89 ? 4.157 4.875 -8.513 1.00 83.12 89 PHE A CA 1
ATOM 684 C C . PHE A 1 89 ? 3.796 3.913 -9.651 1.00 83.12 89 PHE A C 1
ATOM 686 O O . PHE A 1 89 ? 4.623 3.628 -10.508 1.00 83.12 89 PHE A O 1
ATOM 693 N N . ARG A 1 90 ? 2.545 3.452 -9.707 1.00 82.44 90 ARG A N 1
ATOM 694 C CA . ARG A 1 90 ? 2.038 2.626 -10.805 1.00 82.44 90 ARG A CA 1
ATOM 695 C C . ARG A 1 90 ? 2.002 3.369 -12.142 1.00 82.44 90 ARG A C 1
ATOM 697 O O . ARG A 1 90 ? 2.358 2.796 -13.167 1.00 82.44 90 ARG A O 1
ATOM 704 N N . GLU A 1 91 ? 1.581 4.631 -12.148 1.00 82.94 91 GLU A N 1
ATOM 705 C CA . GLU A 1 91 ? 1.651 5.489 -13.340 1.00 82.94 91 GLU A CA 1
ATOM 706 C C . GLU A 1 91 ? 3.101 5.682 -13.794 1.00 82.94 91 GLU A C 1
ATOM 708 O O . GLU A 1 91 ? 3.408 5.510 -14.973 1.00 82.94 91 GLU A O 1
ATOM 713 N N . ASP A 1 92 ? 4.004 5.955 -12.853 1.00 81.00 92 ASP A N 1
ATOM 714 C CA . ASP A 1 92 ? 5.438 6.053 -13.113 1.00 81.00 92 ASP A CA 1
ATOM 715 C C . ASP A 1 92 ? 5.998 4.740 -13.690 1.00 81.00 92 ASP A C 1
ATOM 717 O O . ASP A 1 92 ? 6.697 4.755 -14.704 1.00 81.00 92 ASP A O 1
ATOM 721 N N . LEU A 1 93 ? 5.622 3.593 -13.120 1.00 77.75 93 LEU A N 1
ATOM 722 C CA . LEU A 1 93 ? 6.011 2.260 -13.581 1.00 77.75 93 LEU A CA 1
ATOM 723 C C . LEU A 1 93 ? 5.502 1.984 -15.002 1.00 77.75 93 LEU A C 1
ATOM 725 O O . LEU A 1 93 ? 6.287 1.540 -15.840 1.00 77.75 93 LEU A O 1
ATOM 729 N N . ASN A 1 94 ? 4.251 2.326 -15.321 1.00 75.81 94 ASN A N 1
ATOM 730 C CA . ASN A 1 94 ? 3.704 2.240 -16.684 1.00 75.81 94 ASN A CA 1
ATOM 731 C C . ASN A 1 94 ? 4.409 3.192 -17.664 1.00 75.81 94 ASN A C 1
ATOM 733 O O . ASN A 1 94 ? 4.585 2.876 -18.837 1.00 75.81 94 ASN A O 1
ATOM 737 N N . ASN A 1 95 ? 4.855 4.362 -17.208 1.00 76.25 95 ASN A N 1
ATOM 738 C CA . ASN A 1 95 ? 5.652 5.262 -18.042 1.00 76.25 95 ASN A CA 1
ATOM 739 C C . ASN A 1 95 ? 7.058 4.691 -18.302 1.00 76.25 95 ASN A C 1
ATOM 741 O O . ASN A 1 95 ? 7.639 4.890 -19.375 1.00 76.25 95 ASN A O 1
ATOM 745 N N . TRP A 1 96 ? 7.624 3.971 -17.329 1.00 74.69 96 TRP A N 1
ATOM 746 C CA . TRP A 1 96 ? 8.951 3.355 -17.423 1.00 74.69 96 TRP A CA 1
ATOM 747 C C . TRP A 1 96 ? 8.961 2.017 -18.157 1.00 74.69 96 TRP A C 1
ATOM 749 O O . TRP A 1 96 ? 9.988 1.644 -18.727 1.00 74.69 96 TRP A O 1
ATOM 759 N N . THR A 1 97 ? 7.851 1.293 -18.137 1.00 69.25 97 THR A N 1
ATOM 760 C CA . THR A 1 97 ? 7.667 0.014 -18.815 1.00 69.25 97 THR A CA 1
ATOM 761 C C . THR A 1 97 ? 6.718 0.253 -19.974 1.00 69.25 97 THR A C 1
ATOM 763 O O . THR A 1 97 ? 5.523 0.443 -19.812 1.00 69.25 97 THR A O 1
ATOM 766 N N . GLY A 1 98 ? 7.266 0.371 -21.182 1.00 60.81 98 GLY A N 1
ATOM 767 C CA . GLY A 1 98 ? 6.407 0.578 -22.343 1.00 60.81 98 GLY A CA 1
ATOM 768 C C . GLY A 1 98 ? 5.399 -0.561 -22.460 1.00 60.81 98 GLY A C 1
ATOM 769 O O . GLY A 1 98 ? 5.779 -1.712 -22.264 1.00 60.81 98 GLY A O 1
ATOM 770 N N . SER A 1 99 ? 4.153 -0.243 -22.824 1.00 55.94 99 SER A N 1
ATOM 771 C CA . SER A 1 99 ? 3.204 -1.243 -23.314 1.00 55.94 99 SER A CA 1
ATOM 772 C C . SER A 1 99 ? 3.847 -1.934 -24.516 1.00 55.94 99 SER A C 1
ATOM 774 O O . SER A 1 99 ? 3.972 -1.347 -25.591 1.00 55.94 99 SER A O 1
ATOM 776 N N . SER A 1 100 ? 4.355 -3.144 -24.299 1.00 48.34 100 SER A N 1
ATOM 777 C CA . SER A 1 100 ? 4.670 -4.048 -25.392 1.00 48.34 100 SER A CA 1
ATOM 778 C C . SER A 1 100 ? 3.368 -4.775 -25.737 1.00 48.34 100 SER A C 1
ATOM 780 O O . SER A 1 100 ? 2.554 -5.050 -24.859 1.00 48.34 100 SER A O 1
ATOM 782 N N . ALA A 1 101 ? 3.117 -5.016 -27.022 1.00 45.19 101 ALA A N 1
ATOM 783 C CA . ALA A 1 101 ? 1.882 -5.637 -27.513 1.00 45.19 101 ALA A CA 1
ATOM 784 C C . ALA A 1 101 ? 1.718 -7.117 -27.088 1.00 45.19 101 ALA A C 1
ATOM 786 O O . ALA A 1 101 ? 0.728 -7.755 -27.429 1.00 45.19 101 ALA A O 1
ATOM 787 N N . SER A 1 102 ? 2.688 -7.662 -26.353 1.00 46.72 102 SER A N 1
ATOM 788 C CA . SER A 1 102 ? 2.663 -8.975 -25.712 1.00 46.72 102 SER A CA 1
ATOM 789 C C . SER A 1 102 ? 2.604 -8.784 -24.196 1.00 46.72 102 SER A C 1
ATOM 791 O O . SER A 1 102 ? 3.204 -7.841 -23.703 1.00 46.72 102 SER A O 1
ATOM 793 N N . ASP A 1 103 ? 1.950 -9.685 -23.465 1.00 54.00 103 ASP A N 1
ATOM 794 C CA . ASP A 1 103 ? 1.683 -9.703 -22.007 1.00 54.00 103 ASP A CA 1
ATOM 795 C C . ASP A 1 103 ? 2.855 -9.434 -21.016 1.00 54.00 103 ASP A C 1
ATOM 797 O O . ASP A 1 103 ? 2.703 -9.613 -19.807 1.00 54.00 103 ASP A O 1
ATOM 801 N N . GLN A 1 104 ? 4.031 -9.002 -21.476 1.00 54.28 104 GLN A N 1
ATOM 802 C CA . GLN A 1 104 ? 5.213 -8.697 -20.673 1.00 54.28 104 GLN A CA 1
ATOM 803 C C . GLN A 1 104 ? 5.578 -7.207 -20.733 1.00 54.28 104 GLN A C 1
ATOM 805 O O . GLN A 1 104 ? 5.682 -6.593 -21.802 1.00 54.28 104 GLN A O 1
ATOM 810 N N . LEU A 1 105 ? 5.817 -6.625 -19.557 1.00 57.19 105 LEU A N 1
ATOM 811 C CA . LEU A 1 105 ? 6.283 -5.252 -19.401 1.00 57.19 105 LEU A CA 1
ATOM 812 C C . LEU A 1 105 ? 7.813 -5.234 -19.522 1.00 57.19 105 LEU A C 1
ATOM 814 O O . LEU A 1 105 ? 8.532 -5.619 -18.602 1.00 57.19 105 LEU A O 1
ATOM 818 N N . SER A 1 106 ? 8.330 -4.792 -20.672 1.00 60.19 106 SER A N 1
ATOM 819 C CA . SER A 1 106 ? 9.774 -4.625 -20.874 1.00 60.19 106 SER A CA 1
ATOM 820 C C . SER A 1 106 ? 10.231 -3.259 -20.361 1.00 60.19 106 SER A C 1
ATOM 822 O O . SER A 1 106 ? 9.669 -2.221 -20.735 1.00 60.19 106 SER A O 1
ATOM 824 N N . TRP A 1 107 ? 11.271 -3.233 -19.532 1.00 66.38 107 TRP A N 1
ATOM 825 C CA . TRP A 1 107 ? 11.800 -1.994 -18.970 1.00 66.38 107 TRP A CA 1
ATOM 826 C C . TRP A 1 107 ? 12.413 -1.104 -20.071 1.00 66.38 107 TRP A C 1
ATOM 828 O O . TRP A 1 107 ? 13.399 -1.473 -20.711 1.00 66.38 107 TRP A O 1
ATOM 838 N N . LYS A 1 108 ? 11.847 0.087 -20.333 1.00 57.78 108 LYS A N 1
ATOM 839 C CA . LYS A 1 108 ? 12.356 0.981 -21.392 1.00 57.78 108 LYS A CA 1
ATOM 840 C C . LYS A 1 108 ? 13.714 1.570 -20.996 1.00 57.78 108 LYS A C 1
ATOM 842 O O . LYS A 1 108 ? 13.770 2.394 -20.084 1.00 57.78 108 LYS A O 1
ATOM 847 N N . GLY A 1 109 ? 14.766 1.220 -21.742 1.00 53.62 109 GLY A N 1
ATOM 848 C CA . GLY A 1 109 ? 16.036 1.954 -21.874 1.00 53.62 109 GLY A CA 1
ATOM 849 C C . GLY A 1 109 ? 16.909 2.043 -20.612 1.00 53.62 109 GLY A C 1
ATOM 850 O O . GLY A 1 109 ? 16.648 2.850 -19.722 1.00 53.62 109 GLY A O 1
ATOM 851 N N . ARG A 1 110 ? 18.004 1.269 -20.576 1.00 52.53 110 ARG A N 1
ATOM 852 C CA . ARG A 1 110 ? 18.905 1.094 -19.416 1.00 52.53 110 ARG A CA 1
ATOM 853 C C . ARG A 1 110 ? 19.733 2.322 -18.982 1.00 52.53 110 ARG A C 1
ATOM 855 O O . ARG A 1 110 ? 20.240 2.301 -17.870 1.00 52.53 110 ARG A O 1
ATOM 862 N N . PHE A 1 111 ? 19.882 3.386 -19.782 1.00 46.81 111 PHE A N 1
ATOM 863 C CA . PHE A 1 111 ? 21.009 4.323 -19.575 1.00 46.81 111 PHE A CA 1
ATOM 864 C C . PHE A 1 111 ? 20.697 5.775 -19.170 1.00 46.81 111 PHE A C 1
ATOM 866 O O . PHE A 1 111 ? 21.574 6.415 -18.605 1.00 46.81 111 PHE A O 1
ATOM 873 N N . VAL A 1 112 ? 19.484 6.310 -19.367 1.00 43.56 112 VAL A N 1
ATOM 874 C CA . VAL A 1 112 ? 19.204 7.741 -19.057 1.00 43.56 112 VAL A CA 1
ATOM 875 C C . VAL A 1 112 ? 18.286 7.930 -17.840 1.00 43.56 112 VAL A C 1
ATOM 877 O O . VAL A 1 112 ? 18.236 9.003 -17.250 1.00 43.56 112 VAL A O 1
ATOM 880 N N . VAL A 1 113 ? 17.597 6.872 -17.395 1.00 53.84 113 VAL A N 1
ATOM 881 C CA . VAL A 1 113 ? 16.534 6.969 -16.374 1.00 53.84 113 VAL A CA 1
ATOM 882 C C . VAL A 1 113 ? 16.841 6.183 -15.088 1.00 53.84 113 VAL A C 1
ATOM 884 O O . VAL A 1 113 ? 16.071 6.260 -14.137 1.00 53.84 113 VAL A O 1
ATOM 887 N N . GLY A 1 114 ? 17.957 5.444 -15.020 1.00 59.56 114 GLY A N 1
ATOM 888 C CA . GLY A 1 114 ? 18.273 4.531 -13.908 1.00 59.56 114 GLY A CA 1
ATOM 889 C C . GLY A 1 114 ? 18.325 5.213 -12.537 1.00 59.56 114 GLY A C 1
ATOM 890 O O . GLY A 1 114 ? 17.641 4.786 -11.616 1.00 59.56 114 GLY A O 1
ATOM 891 N N . PHE A 1 115 ? 19.039 6.335 -12.421 1.00 57.53 115 PHE A N 1
ATOM 892 C CA . PHE A 1 115 ? 19.196 7.048 -11.147 1.00 57.53 115 PHE A CA 1
ATOM 893 C C . PHE A 1 115 ? 17.904 7.715 -10.648 1.00 57.53 115 PHE A C 1
ATOM 895 O O . PHE A 1 115 ? 17.597 7.681 -9.457 1.00 57.53 115 PHE A O 1
ATOM 902 N N . LEU A 1 116 ? 17.119 8.311 -11.555 1.00 63.25 116 LEU A N 1
ATOM 903 C CA . LEU A 1 116 ? 15.837 8.930 -11.204 1.00 63.25 116 LEU A CA 1
ATOM 904 C C . LEU A 1 116 ? 14.803 7.866 -10.812 1.00 63.25 116 LEU A C 1
ATOM 906 O O . LEU A 1 116 ? 14.088 8.045 -9.827 1.00 63.25 116 LEU A O 1
ATOM 910 N N . ARG A 1 117 ? 14.771 6.740 -11.539 1.00 71.50 117 ARG A N 1
ATOM 911 C CA . ARG A 1 117 ? 13.936 5.574 -11.216 1.00 71.50 117 ARG A CA 1
ATOM 912 C C . ARG A 1 117 ? 14.313 4.977 -9.870 1.00 71.50 117 ARG A C 1
ATOM 914 O O . ARG A 1 117 ? 13.434 4.729 -9.059 1.00 71.50 117 ARG A O 1
ATOM 921 N N . GLU A 1 118 ? 15.600 4.807 -9.591 1.00 72.88 118 GLU A N 1
ATOM 922 C CA . GLU A 1 118 ? 16.060 4.267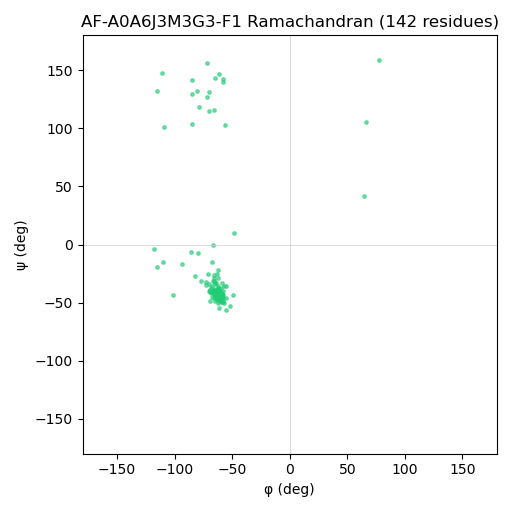 -8.311 1.00 72.88 118 GLU A CA 1
ATOM 923 C C . GLU A 1 118 ? 15.698 5.187 -7.136 1.00 72.88 118 GLU A C 1
ATOM 925 O O . GLU A 1 118 ? 15.233 4.705 -6.105 1.00 72.88 118 GLU A O 1
ATOM 930 N N . ARG A 1 119 ? 15.827 6.514 -7.293 1.00 74.75 119 ARG A N 1
ATOM 931 C CA . ARG A 1 119 ? 15.346 7.475 -6.284 1.00 74.75 119 ARG A CA 1
ATOM 932 C C . ARG A 1 119 ? 13.836 7.383 -6.068 1.00 74.75 119 ARG A C 1
ATOM 934 O O . ARG A 1 119 ? 13.405 7.413 -4.922 1.00 74.75 119 ARG A O 1
ATOM 941 N N . GLN A 1 120 ? 13.052 7.262 -7.138 1.00 75.88 120 GLN A N 1
ATOM 942 C CA . GLN A 1 120 ? 11.594 7.113 -7.056 1.00 75.88 120 GLN A CA 1
ATOM 943 C C . GLN A 1 120 ? 11.196 5.797 -6.365 1.00 75.88 120 GLN A C 1
ATOM 945 O O . GLN A 1 120 ? 10.356 5.806 -5.470 1.00 75.88 120 GLN A O 1
ATOM 950 N N . ILE A 1 121 ? 11.852 4.681 -6.705 1.00 77.06 121 ILE A N 1
ATOM 951 C CA . ILE A 1 121 ? 11.652 3.378 -6.049 1.00 77.06 121 ILE A CA 1
ATOM 952 C C . ILE A 1 121 ? 12.002 3.471 -4.556 1.00 77.06 121 ILE A C 1
ATOM 954 O O . ILE A 1 121 ? 11.222 3.026 -3.719 1.00 77.06 121 ILE A O 1
ATOM 958 N N . LYS A 1 122 ? 13.127 4.107 -4.200 1.00 79.88 122 LYS A N 1
ATOM 959 C CA . LYS A 1 122 ? 13.522 4.317 -2.795 1.00 79.88 122 LYS A CA 1
ATOM 960 C C . LYS A 1 122 ? 12.544 5.215 -2.039 1.00 79.88 122 LYS A C 1
ATOM 962 O O . LYS A 1 122 ? 12.198 4.905 -0.905 1.00 79.88 122 LYS A O 1
ATOM 967 N N . ALA A 1 123 ? 12.080 6.303 -2.650 1.00 80.50 123 ALA A N 1
ATOM 968 C CA . ALA A 1 123 ? 11.079 7.179 -2.043 1.00 80.50 123 ALA A CA 1
ATOM 969 C C . ALA A 1 123 ? 9.770 6.421 -1.774 1.00 80.50 123 ALA A C 1
ATOM 971 O O . ALA A 1 123 ? 9.187 6.555 -0.699 1.00 80.50 123 ALA A O 1
ATOM 972 N N . MET A 1 124 ? 9.354 5.568 -2.713 1.00 78.94 124 MET A N 1
ATOM 973 C CA . MET A 1 124 ? 8.192 4.703 -2.535 1.00 78.94 124 MET A CA 1
ATOM 974 C C . MET A 1 124 ? 8.405 3.679 -1.414 1.00 78.94 124 MET A C 1
ATOM 976 O O . MET A 1 124 ? 7.514 3.499 -0.586 1.00 78.94 124 MET A O 1
ATOM 980 N N . ALA A 1 125 ? 9.584 3.055 -1.341 1.00 78.12 125 ALA A N 1
ATOM 981 C CA . ALA A 1 125 ? 9.925 2.118 -0.271 1.00 78.12 125 ALA A CA 1
ATOM 982 C C . ALA A 1 125 ? 9.826 2.785 1.110 1.00 78.12 125 ALA A C 1
ATOM 984 O O . ALA A 1 125 ? 9.171 2.254 2.003 1.00 78.12 125 ALA A O 1
ATOM 985 N N . VAL A 1 126 ? 10.374 3.997 1.260 1.00 80.31 126 VAL A N 1
ATOM 986 C CA . VAL A 1 126 ? 10.259 4.787 2.500 1.00 80.31 126 VAL A CA 1
ATOM 987 C C . VAL A 1 126 ? 8.794 5.069 2.845 1.00 80.31 126 VAL A C 1
ATOM 989 O O . VAL A 1 126 ? 8.392 4.930 4.001 1.00 80.31 126 VAL A O 1
ATOM 992 N N . HIS A 1 127 ? 7.977 5.427 1.851 1.00 79.38 127 HIS A N 1
ATOM 993 C CA . HIS A 1 127 ? 6.558 5.713 2.068 1.00 79.38 127 HIS A CA 1
ATOM 994 C C . HIS A 1 127 ? 5.780 4.467 2.516 1.00 79.38 127 HIS A C 1
ATOM 996 O O . HIS A 1 127 ? 5.042 4.523 3.500 1.00 79.38 127 HIS A O 1
ATOM 1002 N N . ILE A 1 128 ? 5.992 3.319 1.861 1.00 80.62 128 ILE A N 1
ATOM 1003 C CA . ILE A 1 128 ? 5.382 2.033 2.246 1.00 80.62 128 ILE A CA 1
ATOM 1004 C C . ILE A 1 128 ? 5.851 1.593 3.629 1.00 80.62 128 ILE A C 1
ATOM 1006 O O . ILE A 1 128 ? 5.047 1.102 4.422 1.00 80.62 128 ILE A O 1
ATOM 1010 N N . GLN A 1 129 ? 7.128 1.782 3.950 1.00 79.00 129 GLN A N 1
ATOM 1011 C CA . GLN A 1 129 ? 7.658 1.435 5.261 1.00 79.00 129 GLN A CA 1
ATOM 1012 C C . GLN A 1 129 ? 6.988 2.268 6.364 1.00 79.00 129 GLN A C 1
ATOM 1014 O O . GLN A 1 129 ? 6.626 1.720 7.406 1.00 79.00 129 GLN A O 1
ATOM 1019 N N . GLY A 1 130 ? 6.728 3.555 6.107 1.00 79.12 130 GLY A N 1
ATOM 1020 C CA . GLY A 1 130 ? 5.911 4.398 6.983 1.00 79.12 130 GLY A CA 1
ATOM 1021 C C . GLY A 1 130 ? 4.498 3.840 7.178 1.00 79.12 130 GLY A C 1
ATOM 1022 O O . GLY A 1 130 ? 4.065 3.640 8.314 1.00 79.12 130 GLY A O 1
ATOM 1023 N N . CYS A 1 131 ? 3.817 3.491 6.081 1.00 79.69 131 CYS A N 1
ATOM 1024 C CA . CYS A 1 131 ? 2.492 2.862 6.118 1.00 79.69 131 CYS A CA 1
ATOM 1025 C C . CYS A 1 131 ? 2.480 1.583 6.966 1.00 79.69 131 CYS A C 1
ATOM 1027 O O . CYS A 1 131 ? 1.610 1.397 7.818 1.00 79.69 131 CYS A O 1
ATOM 1029 N N . LYS A 1 132 ? 3.481 0.723 6.772 1.00 81.38 132 LYS A N 1
ATOM 1030 C CA . LYS A 1 132 ? 3.658 -0.543 7.486 1.00 81.38 132 LYS A CA 1
ATOM 1031 C C . LYS A 1 132 ? 3.862 -0.338 8.988 1.00 81.38 132 LYS A C 1
ATOM 1033 O O . LYS A 1 132 ? 3.232 -1.039 9.775 1.00 81.38 132 LYS A O 1
ATOM 1038 N N . ILE A 1 133 ? 4.683 0.634 9.395 1.00 80.38 133 ILE A N 1
ATOM 1039 C CA . ILE A 1 133 ? 4.894 0.967 10.815 1.00 80.38 133 ILE A CA 1
ATOM 1040 C C . ILE A 1 133 ? 3.587 1.435 11.458 1.00 80.38 133 ILE A C 1
ATOM 1042 O O . ILE A 1 133 ? 3.230 0.942 12.527 1.00 80.38 133 ILE A O 1
ATOM 1046 N N . THR A 1 134 ? 2.847 2.339 10.808 1.00 78.44 134 THR A N 1
ATOM 1047 C CA . THR A 1 134 ? 1.557 2.815 11.332 1.00 78.44 134 THR A CA 1
ATOM 1048 C C . THR A 1 134 ? 0.549 1.675 11.473 1.00 78.44 134 THR A C 1
ATOM 1050 O O . THR A 1 134 ? -0.094 1.561 12.513 1.00 78.44 134 THR A O 1
ATOM 1053 N N . CYS A 1 135 ? 0.448 0.800 10.470 1.00 76.81 135 CYS A N 1
ATOM 1054 C CA . CYS A 1 135 ? -0.467 -0.339 10.507 1.00 76.81 135 CYS A CA 1
ATOM 1055 C C . CYS A 1 135 ? -0.081 -1.369 11.586 1.00 76.81 135 CYS A C 1
ATOM 1057 O O . CYS A 1 135 ? -0.946 -1.855 12.307 1.00 76.81 135 CYS A O 1
ATOM 1059 N N . ASN A 1 136 ? 1.210 -1.670 11.752 1.00 79.12 136 ASN A N 1
ATOM 1060 C CA . ASN A 1 136 ? 1.677 -2.569 12.814 1.00 79.12 136 ASN A CA 1
ATOM 1061 C C . ASN A 1 136 ? 1.452 -1.986 14.213 1.00 79.12 136 ASN A C 1
ATOM 1063 O O . ASN A 1 136 ? 1.076 -2.717 15.124 1.00 79.12 136 ASN A O 1
ATOM 1067 N N . CYS A 1 137 ? 1.662 -0.678 14.383 1.00 75.88 137 CYS A N 1
ATOM 1068 C CA . CYS A 1 137 ? 1.378 0.011 15.641 1.00 75.88 137 CYS A CA 1
ATOM 1069 C C . CYS A 1 137 ? -0.109 -0.110 16.001 1.00 75.88 137 CYS A C 1
ATOM 1071 O O . CYS A 1 137 ? -0.449 -0.448 17.128 1.00 75.88 137 CYS A O 1
ATOM 1073 N N . LEU A 1 138 ? -0.987 0.074 15.014 1.00 73.50 138 LEU A N 1
ATOM 1074 C CA . LEU A 1 138 ? -2.428 -0.066 15.183 1.00 73.50 138 LEU A CA 1
ATOM 1075 C C . LEU A 1 138 ? -2.839 -1.476 15.615 1.00 73.50 138 LEU A C 1
ATOM 1077 O O . LEU A 1 138 ? -3.610 -1.608 16.558 1.00 73.50 138 LEU A O 1
ATOM 1081 N N . ILE A 1 139 ? -2.295 -2.517 14.973 1.00 74.00 139 ILE A N 1
ATOM 1082 C CA . ILE A 1 139 ? -2.521 -3.911 15.389 1.00 74.00 139 ILE A CA 1
ATOM 1083 C C . ILE A 1 139 ? -2.038 -4.117 16.829 1.00 74.00 139 ILE A C 1
ATOM 1085 O O . ILE A 1 139 ? -2.751 -4.710 17.630 1.00 74.00 139 ILE A O 1
ATOM 1089 N N . GLY A 1 140 ? -0.851 -3.609 17.171 1.00 71.12 140 GLY A N 1
ATOM 1090 C CA . GLY A 1 140 ? -0.300 -3.724 18.520 1.00 71.12 140 GLY A CA 1
ATOM 1091 C C . GLY A 1 140 ? -1.202 -3.099 19.583 1.00 71.12 140 GLY A C 1
ATOM 1092 O O . GLY A 1 140 ? -1.433 -3.718 20.613 1.00 71.12 140 GLY A O 1
ATOM 1093 N N . VAL A 1 141 ? -1.754 -1.913 19.319 1.00 70.81 141 VAL A N 1
ATOM 1094 C CA . VAL A 1 141 ? -2.682 -1.243 20.244 1.00 70.81 141 VAL A CA 1
ATOM 1095 C C . VAL A 1 141 ? -4.058 -1.919 20.267 1.00 70.81 141 VAL A C 1
ATOM 1097 O O . VAL A 1 141 ? -4.688 -1.943 21.312 1.00 70.81 141 VAL A O 1
ATOM 1100 N N . ALA A 1 142 ? -4.524 -2.492 19.154 1.00 66.44 142 ALA A N 1
ATOM 1101 C CA . ALA A 1 142 ? -5.814 -3.186 19.087 1.00 66.44 142 ALA A CA 1
ATOM 1102 C C . ALA A 1 142 ? -5.838 -4.533 19.836 1.00 66.44 142 ALA A C 1
ATOM 1104 O O . ALA A 1 142 ? -6.913 -5.005 20.200 1.00 66.44 142 ALA A O 1
ATOM 1105 N N . VAL A 1 143 ? -4.676 -5.175 19.998 1.00 65.81 143 VAL A N 1
ATOM 1106 C CA . VAL A 1 143 ? -4.523 -6.489 20.651 1.00 65.81 143 VAL A CA 1
ATOM 1107 C C . VAL A 1 143 ? -4.203 -6.367 22.151 1.00 65.81 143 VAL A C 1
ATOM 1109 O O . VAL A 1 143 ? -4.342 -7.353 22.876 1.00 65.81 143 VAL A O 1
ATOM 1112 N N . LEU A 1 144 ? -3.771 -5.187 22.612 1.00 56.53 144 LEU A N 1
ATOM 1113 C CA . LEU A 1 144 ? -3.501 -4.869 24.023 1.00 56.53 144 LEU A CA 1
ATOM 1114 C C . LEU A 1 144 ? -4.784 -4.513 24.783 1.00 56.53 144 LEU A C 1
ATOM 1116 O O . LEU A 1 144 ? -4.865 -4.916 25.965 1.00 56.53 144 LEU A O 1
#

Nearest PDB structures (foldseek):
  8a1g-assembly2_D  TM=4.464E-01  e=1.402E+00  Homo sapiens
  1i4l-assembly2_A-2  TM=2.186E-01  e=5.155E-01  Homo sapiens
  8a1g-assembly1_C  TM=3.132E-01  e=3.088E+00  Homo sapiens
  6dv1-assembly1_B  TM=3.795E-01  e=4.959E+00  Mus musculus
  6duw-assembly1_A  TM=2.882E-01  e=5.227E+00  Homo sapiens